Protein AF-A0A7L3CEQ4-F1 (afdb_monomer)

Organism: Pelecanoides urinatrix (NCBI:txid37079)

InterPro domains:
  IPR028227 Uncharacterised protein family UPF0449 [PF15136] (4-103)
  IPR028227 Uncharacterised protein family UPF0449 [PTHR34766] (1-108)

Secondary structure (DSSP, 8-state):
--------PPPPPPPPPHHHHHHHHHHS-TTSTTTS---------PSPHHHHHHHHHHHHHHHHHHHHHHHHHHHHHHHHHHHHHHHHHHHHHHHHHHHHHHHHHHHH-

Mean predicted aligned error: 16.69 Å

Foldseek 3Di:
DDDDDPPDDPDDDDDDDPVVVVVCVVPDDCPDVVNVDPPPPCPPDDQDPVRVVVVVVVVVVVVVVVVVVVVVVVVVVVVVVVVVVVVVVVVVVVVVVVVVVVVVVVVVD

pLDDT: mean 86.59, std 14.81, range [43.53, 98.75]

Structure (mmCIF, N/CA/C/O backbone):
data_AF-A0A7L3CEQ4-F1
#
_entry.id   AF-A0A7L3CEQ4-F1
#
loop_
_atom_site.group_PDB
_atom_site.id
_atom_site.type_symbol
_atom_site.label_atom_id
_atom_site.label_alt_id
_atom_site.label_comp_id
_atom_site.label_asym_id
_atom_site.label_entity_id
_atom_site.label_seq_id
_atom_site.pdbx_PDB_ins_code
_atom_site.Cartn_x
_atom_site.Cartn_y
_atom_site.Cartn_z
_atom_site.occupancy
_atom_site.B_iso_or_equiv
_atom_site.auth_seq_id
_atom_site.auth_comp_id
_atom_site.auth_asym_id
_atom_site.auth_atom_id
_atom_site.pdbx_PDB_model_num
ATOM 1 N N . MET A 1 1 ? -34.851 20.931 -65.131 1.00 43.53 1 MET A N 1
ATOM 2 C CA . MET A 1 1 ? -33.825 20.183 -65.889 1.00 43.53 1 MET A CA 1
ATOM 3 C C . MET A 1 1 ? -32.535 20.994 -65.868 1.00 43.53 1 MET A C 1
ATOM 5 O O . MET A 1 1 ? -32.422 21.937 -66.634 1.00 43.53 1 MET A O 1
ATOM 9 N N . SER A 1 2 ? -31.609 20.717 -64.949 1.00 45.53 2 SER A N 1
ATOM 10 C CA . SER A 1 2 ? -30.280 21.346 -64.965 1.00 45.53 2 SER A CA 1
ATOM 11 C C . SER A 1 2 ? -29.242 20.272 -64.664 1.00 45.53 2 SER A C 1
ATOM 13 O O . SER A 1 2 ? -29.159 19.746 -63.554 1.00 45.53 2 SER A O 1
ATOM 15 N N . SER A 1 3 ? -28.545 19.854 -65.716 1.00 51.78 3 SER A N 1
ATOM 16 C CA . SER A 1 3 ? -27.531 18.808 -65.713 1.00 51.78 3 SER A CA 1
ATOM 17 C C . SER A 1 3 ? -26.257 19.325 -65.049 1.00 51.78 3 SER A C 1
ATOM 19 O O . SER A 1 3 ? -25.550 20.155 -65.618 1.00 51.78 3 SER A O 1
ATOM 21 N N . LYS A 1 4 ? -25.936 18.817 -63.853 1.00 60.66 4 LYS A N 1
ATOM 22 C CA . LYS A 1 4 ? -24.620 19.028 -63.237 1.00 60.66 4 LYS A CA 1
ATOM 23 C C . LYS A 1 4 ? -23.566 18.364 -64.124 1.00 60.66 4 LYS A C 1
ATOM 25 O O . LYS A 1 4 ? -23.461 17.139 -64.152 1.00 60.66 4 LYS A O 1
ATOM 30 N N . ALA A 1 5 ? -22.811 19.173 -64.863 1.00 67.94 5 ALA A N 1
ATOM 31 C CA . ALA A 1 5 ? -21.651 18.715 -65.610 1.00 67.94 5 ALA A CA 1
ATOM 32 C C . ALA A 1 5 ? -20.669 18.049 -64.635 1.00 67.94 5 ALA A C 1
ATOM 34 O O . ALA A 1 5 ? -20.193 18.674 -63.684 1.00 67.94 5 ALA A O 1
ATOM 35 N N . LYS A 1 6 ? -20.403 16.756 -64.841 1.00 66.50 6 LYS A N 1
ATOM 36 C CA . LYS A 1 6 ? -19.392 16.023 -64.078 1.00 66.50 6 LYS A CA 1
ATOM 37 C C . LYS A 1 6 ? -18.035 16.635 -64.428 1.00 66.50 6 LYS A C 1
ATOM 39 O O . LYS A 1 6 ? -17.571 16.482 -65.553 1.00 66.50 6 LYS A O 1
ATOM 44 N N . ARG A 1 7 ? -17.417 17.357 -63.488 1.00 67.44 7 ARG A N 1
ATOM 45 C CA . ARG A 1 7 ? -16.027 17.816 -63.620 1.00 67.44 7 ARG A CA 1
ATOM 46 C C . ARG A 1 7 ? -15.133 16.578 -63.615 1.00 67.44 7 ARG A C 1
ATOM 48 O O . ARG A 1 7 ? -14.889 16.002 -62.559 1.00 67.44 7 ARG A O 1
ATOM 55 N N . VAL A 1 8 ? -14.719 16.138 -64.799 1.00 75.31 8 VAL A N 1
ATOM 56 C CA . VAL A 1 8 ? -13.763 15.041 -64.966 1.00 75.31 8 VAL A CA 1
ATOM 57 C C . VAL A 1 8 ? -12.392 15.590 -64.586 1.00 75.31 8 VAL A C 1
ATOM 59 O O . VAL A 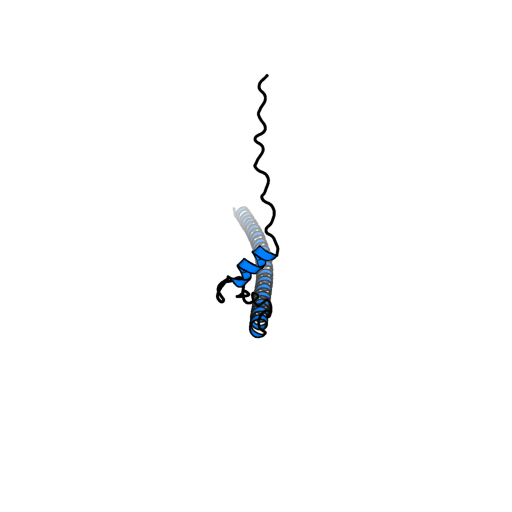1 8 ? -11.915 16.546 -65.196 1.00 75.31 8 VAL A O 1
ATOM 62 N N . LEU A 1 9 ? -11.801 15.048 -63.520 1.00 77.88 9 LEU A N 1
ATOM 63 C CA . LEU A 1 9 ? -10.425 15.368 -63.152 1.00 77.88 9 LEU A CA 1
ATOM 64 C C . LEU A 1 9 ? -9.490 14.873 -64.267 1.00 77.88 9 LEU A C 1
ATOM 66 O O . LEU A 1 9 ? -9.773 13.820 -64.846 1.00 77.88 9 LEU A O 1
ATOM 70 N N . PRO A 1 10 ? -8.406 15.604 -64.586 1.00 77.00 10 PRO A N 1
ATOM 71 C CA . PRO A 1 10 ? -7.424 15.122 -65.546 1.00 77.00 10 PRO A CA 1
ATOM 72 C C . PRO A 1 10 ? -6.914 13.751 -65.101 1.00 77.00 10 PRO A C 1
ATOM 74 O O . PRO A 1 10 ? -6.770 13.479 -63.905 1.00 77.00 10 PRO A O 1
ATOM 77 N N . THR A 1 11 ? -6.679 12.874 -66.071 1.00 77.62 11 THR A N 1
ATOM 78 C CA . THR A 1 11 ? -6.121 11.553 -65.805 1.00 77.62 11 THR A CA 1
ATOM 79 C C . THR A 1 11 ? -4.784 11.702 -65.095 1.00 77.62 11 THR A C 1
ATOM 81 O O . THR A 1 11 ? -3.978 12.569 -65.438 1.00 77.62 11 THR A O 1
ATOM 84 N N . ARG A 1 12 ? -4.559 10.854 -64.088 1.00 82.81 12 ARG A N 1
ATOM 85 C CA . ARG A 1 12 ? -3.265 10.756 -63.414 1.00 82.81 12 ARG A CA 1
ATOM 86 C C . ARG A 1 12 ? -2.177 10.555 -64.483 1.00 82.81 12 ARG A C 1
ATOM 88 O O . ARG A 1 12 ? -2.398 9.728 -65.368 1.00 82.81 12 ARG A O 1
ATOM 95 N N . PRO A 1 13 ? -1.047 11.282 -64.422 1.00 84.62 13 PRO A N 1
ATOM 96 C CA . PRO A 1 13 ? 0.060 11.036 -65.336 1.00 84.62 13 PRO A CA 1
ATOM 97 C C . PRO A 1 13 ? 0.528 9.585 -65.213 1.00 84.62 13 PRO A C 1
ATOM 99 O O . PRO A 1 13 ? 0.404 8.970 -64.146 1.00 84.62 13 PRO A O 1
ATOM 102 N N . GLU A 1 14 ? 1.057 9.049 -66.308 1.00 86.06 14 GLU A N 1
ATOM 103 C CA . GLU A 1 14 ? 1.693 7.738 -66.280 1.00 86.06 14 GLU A CA 1
ATOM 104 C C . GLU A 1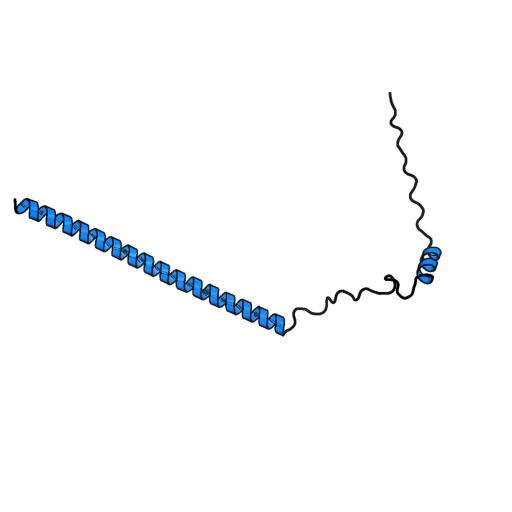 14 ? 2.861 7.746 -65.282 1.00 86.06 14 GLU A C 1
ATOM 106 O O . GLU A 1 14 ? 3.521 8.777 -65.102 1.00 86.06 14 GLU A O 1
ATOM 111 N N . PRO A 1 15 ? 3.090 6.632 -64.568 1.00 90.94 15 PRO A N 1
ATOM 112 C CA . PRO A 1 15 ? 4.243 6.530 -63.692 1.00 90.94 15 PRO A CA 1
ATOM 113 C C . PRO A 1 15 ? 5.535 6.693 -64.510 1.00 90.94 15 PRO A C 1
ATOM 115 O O . PRO A 1 15 ? 5.573 6.304 -65.679 1.00 90.94 15 PRO A O 1
ATOM 118 N N . PRO A 1 16 ? 6.598 7.251 -63.910 1.00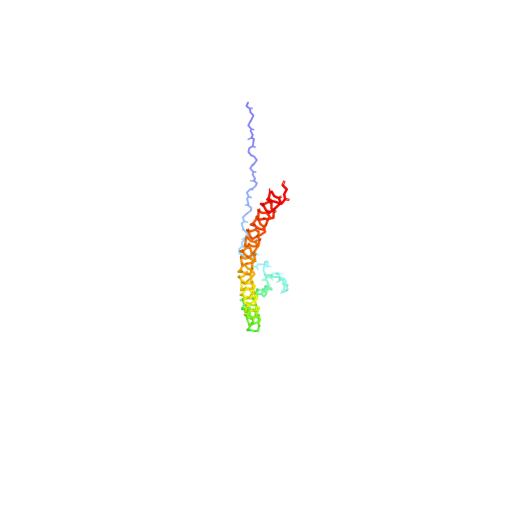 92.06 16 PRO A N 1
ATOM 119 C CA . PRO A 1 16 ? 7.872 7.403 -64.595 1.00 92.06 16 PRO A CA 1
ATOM 120 C C . PRO A 1 16 ? 8.427 6.044 -65.029 1.00 92.06 16 PRO A C 1
ATOM 122 O O . PRO A 1 16 ? 8.199 5.013 -64.390 1.00 92.06 16 PRO A O 1
ATOM 125 N N . SER A 1 17 ? 9.188 6.062 -66.118 1.00 93.69 17 SER A N 1
ATOM 126 C CA . SER A 1 17 ? 9.918 4.886 -66.585 1.00 93.69 17 SER A CA 1
ATOM 127 C C . SER A 1 17 ? 11.062 4.530 -65.631 1.00 93.69 17 SER A C 1
ATOM 129 O O . SER A 1 17 ? 11.601 5.385 -64.924 1.00 93.69 17 SER A O 1
ATOM 131 N N . LEU A 1 18 ? 11.483 3.262 -65.651 1.00 94.19 18 LEU A N 1
ATOM 132 C CA . LEU A 1 18 ? 12.642 2.803 -64.879 1.00 94.19 18 LEU A CA 1
ATOM 133 C C . LEU A 1 18 ? 13.904 3.618 -65.207 1.00 94.19 18 LEU A C 1
ATOM 135 O O . LEU A 1 18 ? 14.690 3.926 -64.318 1.00 94.19 18 LEU A O 1
ATOM 139 N N . GLU A 1 19 ? 14.082 3.993 -66.473 1.00 95.69 19 GLU A N 1
ATOM 140 C CA . GLU A 1 19 ? 15.238 4.765 -66.935 1.00 95.69 19 GLU A CA 1
ATOM 141 C C . GLU A 1 19 ? 15.295 6.155 -66.298 1.00 95.69 19 GLU A C 1
ATOM 143 O O . GLU A 1 19 ? 16.356 6.573 -65.841 1.00 95.69 19 GLU A O 1
ATOM 148 N N . GLN A 1 20 ? 14.151 6.838 -66.206 1.00 93.94 20 GLN A N 1
ATOM 149 C CA . GLN A 1 20 ? 14.046 8.149 -65.560 1.00 93.94 20 GLN A CA 1
ATOM 150 C C . GLN A 1 20 ? 14.362 8.057 -64.067 1.00 93.94 20 GLN A C 1
ATOM 152 O O . GLN A 1 20 ? 15.162 8.836 -63.560 1.00 93.94 20 GLN A O 1
ATOM 157 N N . ILE A 1 21 ? 13.823 7.042 -63.388 1.00 92.81 21 ILE A N 1
ATOM 158 C CA . ILE A 1 21 ? 14.109 6.799 -61.969 1.00 92.81 21 ILE A CA 1
ATOM 159 C C . ILE A 1 21 ? 15.613 6.581 -61.755 1.00 92.81 21 ILE A C 1
ATOM 161 O O . ILE A 1 21 ? 16.210 7.155 -60.847 1.00 92.81 21 ILE A O 1
ATOM 165 N N . LEU A 1 22 ? 16.253 5.765 -62.597 1.00 93.19 22 LEU A N 1
ATOM 166 C CA . LEU A 1 22 ? 17.686 5.499 -62.484 1.00 93.19 22 LEU A CA 1
ATOM 167 C C . LEU A 1 22 ? 18.539 6.732 -62.798 1.00 93.19 22 LEU A C 1
ATOM 169 O O . LEU A 1 22 ? 19.603 6.888 -62.199 1.00 93.19 22 LEU A O 1
ATOM 173 N N . ALA A 1 23 ? 18.104 7.590 -63.723 1.00 93.69 23 ALA A N 1
ATOM 174 C CA . ALA A 1 23 ? 18.788 8.842 -64.028 1.00 93.69 23 ALA A CA 1
ATOM 175 C C . ALA A 1 23 ? 18.773 9.789 -62.819 1.00 93.69 23 ALA A C 1
ATOM 177 O O . ALA A 1 23 ? 19.826 10.305 -62.447 1.00 93.69 23 ALA A O 1
ATOM 178 N N . ASP A 1 24 ? 17.621 9.925 -62.160 1.00 90.56 24 ASP A N 1
ATOM 179 C CA . ASP A 1 24 ? 17.468 10.745 -60.957 1.00 90.56 24 ASP A CA 1
ATOM 180 C C . ASP A 1 24 ? 18.345 10.219 -59.814 1.00 90.56 24 ASP A C 1
ATOM 182 O O . ASP A 1 24 ? 19.115 10.975 -59.222 1.00 90.56 24 ASP A O 1
ATOM 186 N N . VAL A 1 25 ? 18.329 8.904 -59.563 1.00 87.94 25 VAL A N 1
ATOM 187 C CA . VAL A 1 25 ? 19.194 8.273 -58.550 1.00 87.94 25 VAL A CA 1
ATOM 188 C C . VAL A 1 25 ? 20.674 8.510 -58.863 1.00 87.94 25 VAL A C 1
ATOM 190 O O . VAL A 1 25 ? 21.441 8.869 -57.977 1.00 87.94 25 VAL A O 1
ATOM 193 N N . ARG A 1 26 ? 21.106 8.367 -60.120 1.00 89.19 26 ARG A N 1
ATOM 194 C CA . ARG A 1 26 ? 22.514 8.591 -60.501 1.00 89.19 26 ARG A CA 1
ATOM 195 C C . ARG A 1 26 ? 22.939 10.056 -60.414 1.00 89.19 26 ARG A C 1
ATOM 197 O O . ARG A 1 26 ? 24.112 10.319 -60.172 1.00 89.19 26 ARG A O 1
ATOM 204 N N . GLY A 1 27 ? 22.016 10.989 -60.640 1.00 88.62 27 GLY A N 1
ATOM 205 C CA . GLY A 1 27 ? 22.259 12.428 -60.523 1.00 88.62 27 GLY A CA 1
ATOM 206 C C . GLY A 1 27 ? 22.187 12.956 -59.087 1.00 88.62 27 GLY A C 1
ATOM 207 O O . GLY A 1 27 ? 22.504 14.120 -58.847 1.00 88.62 27 GLY A O 1
ATOM 208 N N . THR A 1 28 ? 21.770 12.119 -58.137 1.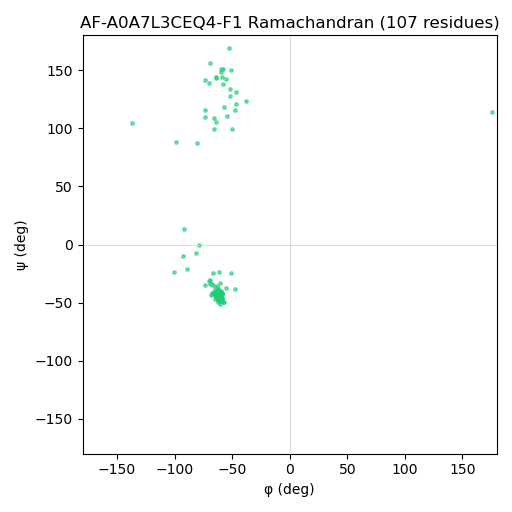00 89.31 28 THR A N 1
ATOM 209 C CA . THR A 1 28 ? 21.566 12.502 -56.741 1.00 89.31 28 THR A CA 1
ATOM 210 C C . THR A 1 28 ? 22.906 12.700 -56.018 1.00 89.31 28 THR A C 1
ATOM 212 O O . THR A 1 28 ? 23.875 11.974 -56.243 1.00 89.31 28 THR A O 1
ATOM 215 N N . HIS A 1 29 ? 22.980 13.706 -55.140 1.00 87.31 29 HIS A N 1
ATOM 216 C CA . HIS A 1 29 ? 24.209 14.046 -54.421 1.00 87.31 29 HIS A CA 1
ATOM 217 C C . HIS A 1 29 ? 24.645 12.904 -53.473 1.00 87.31 29 HIS A C 1
ATOM 219 O O . HIS A 1 29 ? 23.795 12.300 -52.825 1.00 87.31 29 HIS A O 1
ATOM 225 N N . PRO A 1 30 ? 25.950 12.624 -53.285 1.00 80.81 30 PRO A N 1
ATOM 226 C CA . PRO A 1 30 ? 26.399 11.529 -52.410 1.00 80.81 30 PRO A CA 1
ATOM 227 C C . PRO A 1 30 ? 25.992 11.660 -50.932 1.00 80.81 30 PRO A C 1
ATOM 229 O O . PRO A 1 30 ? 25.934 10.669 -50.215 1.00 80.81 30 PRO A O 1
ATOM 232 N N . ALA A 1 31 ? 25.724 12.883 -50.471 1.00 82.38 31 ALA A N 1
ATOM 233 C CA . ALA A 1 31 ? 25.203 13.168 -49.129 1.00 82.38 31 ALA A CA 1
ATOM 234 C C . ALA A 1 31 ? 23.664 13.237 -49.068 1.00 82.38 31 ALA A C 1
ATOM 236 O O . ALA A 1 31 ? 23.111 13.770 -48.108 1.00 82.38 31 ALA A O 1
ATOM 237 N N . ASP A 1 32 ? 22.970 12.777 -50.108 1.00 83.12 32 ASP A N 1
ATOM 238 C CA . ASP A 1 32 ? 21.513 12.739 -50.123 1.00 83.12 32 ASP A CA 1
ATOM 239 C C . ASP A 1 32 ? 20.977 11.666 -49.153 1.00 83.12 32 ASP A C 1
ATOM 241 O O . ASP A 1 32 ? 21.525 10.558 -49.095 1.00 83.12 32 ASP A O 1
ATOM 245 N N . PRO A 1 33 ? 19.896 11.956 -48.408 1.00 76.69 33 PRO A N 1
ATOM 246 C CA . PRO A 1 33 ? 19.218 10.993 -47.541 1.00 76.69 33 PRO A CA 1
ATOM 247 C C . PRO A 1 33 ? 18.833 9.657 -48.194 1.00 76.69 33 PRO A C 1
ATOM 249 O O . PRO A 1 33 ? 18.711 8.663 -47.490 1.00 76.69 33 PRO A O 1
ATOM 252 N N . VAL A 1 34 ? 18.653 9.595 -49.517 1.00 77.56 34 VAL A N 1
ATOM 253 C CA . VAL A 1 34 ? 18.418 8.336 -50.248 1.00 77.56 34 VAL A CA 1
ATOM 254 C C . VAL A 1 34 ? 19.592 7.361 -50.092 1.00 77.56 34 VAL A C 1
ATOM 256 O O . VAL A 1 34 ? 19.385 6.148 -50.054 1.00 77.56 34 VAL A O 1
ATOM 259 N N . PHE A 1 35 ? 20.819 7.877 -49.979 1.00 79.06 35 PHE A N 1
ATOM 260 C CA . PHE A 1 35 ? 22.040 7.081 -49.807 1.00 79.06 35 PHE A CA 1
ATOM 261 C C . PHE A 1 35 ? 22.523 7.024 -48.364 1.00 79.06 35 PHE A C 1
ATOM 263 O O . PHE A 1 35 ? 23.213 6.081 -47.972 1.00 79.06 35 PHE A O 1
ATOM 270 N N . LEU A 1 36 ? 22.146 8.013 -47.559 1.00 78.12 36 LEU A N 1
ATOM 271 C CA . LEU A 1 36 ? 22.316 7.957 -46.121 1.00 78.12 36 LEU A CA 1
ATOM 272 C C . LEU A 1 36 ? 21.171 7.125 -45.556 1.00 78.12 36 LEU A C 1
ATOM 274 O O . LEU A 1 36 ? 20.146 7.668 -45.152 1.00 78.12 36 LEU A O 1
ATOM 278 N N . LEU A 1 37 ? 21.349 5.801 -45.504 1.00 66.50 37 LEU A N 1
ATOM 279 C CA . LEU A 1 37 ? 20.508 4.975 -44.641 1.00 66.50 37 LEU A CA 1
ATOM 280 C C . LEU A 1 37 ? 20.451 5.685 -43.279 1.00 66.50 37 LEU A C 1
ATOM 282 O O . LEU A 1 37 ? 21.518 5.909 -42.688 1.00 66.50 37 LEU A O 1
ATOM 286 N N . PRO A 1 38 ? 19.263 6.074 -42.769 1.00 61.69 38 PRO A N 1
ATOM 287 C CA . PRO A 1 38 ? 19.161 6.398 -41.361 1.00 61.69 38 PRO A CA 1
ATOM 288 C C . PRO A 1 38 ? 19.767 5.191 -40.664 1.00 61.69 38 PRO A C 1
ATOM 290 O O . PRO A 1 38 ? 19.406 4.062 -41.005 1.00 61.69 38 PRO A O 1
ATOM 293 N N . ALA A 1 39 ? 20.730 5.402 -39.764 1.00 61.75 39 ALA A N 1
ATOM 294 C CA . ALA A 1 39 ? 21.113 4.325 -38.871 1.00 61.75 39 ALA A CA 1
ATOM 295 C C . ALA A 1 39 ? 19.791 3.767 -38.340 1.00 61.75 39 ALA A C 1
ATOM 297 O O . ALA A 1 39 ? 19.020 4.539 -37.761 1.00 61.75 39 ALA A O 1
ATOM 298 N N . GLU A 1 40 ? 19.485 2.502 -38.661 1.00 58.09 40 GLU A N 1
ATOM 299 C CA . GLU A 1 40 ? 18.332 1.794 -38.109 1.00 58.09 40 GLU A CA 1
ATOM 300 C C . GLU A 1 40 ? 18.232 2.245 -36.653 1.00 58.09 40 GLU A C 1
ATOM 302 O O . GLU A 1 40 ? 19.268 2.196 -35.969 1.00 58.09 40 GLU A O 1
ATOM 307 N N . PRO A 1 41 ? 17.094 2.798 -36.181 1.00 56.09 41 PRO A N 1
ATOM 308 C CA . PRO A 1 41 ? 17.002 3.179 -34.783 1.00 56.09 41 PRO A CA 1
ATOM 309 C C . PRO A 1 41 ? 17.356 1.911 -34.032 1.00 56.09 41 PRO A C 1
ATOM 311 O O . PRO A 1 41 ? 16.626 0.936 -34.184 1.00 56.09 41 PRO A O 1
ATOM 314 N N . ARG A 1 42 ? 18.522 1.884 -33.366 1.00 53.62 42 ARG A N 1
ATOM 315 C CA . ARG A 1 42 ? 19.090 0.665 -32.787 1.00 53.62 42 ARG A CA 1
ATOM 316 C C . ARG A 1 42 ? 17.989 -0.001 -31.968 1.00 53.62 42 ARG A C 1
ATOM 318 O O . ARG A 1 42 ? 17.692 0.423 -30.858 1.00 53.62 42 ARG A O 1
ATOM 325 N N . ARG A 1 43 ? 17.350 -1.017 -32.551 1.00 55.00 43 ARG A N 1
ATOM 326 C CA . ARG A 1 43 ? 16.446 -1.938 -31.857 1.00 55.00 43 ARG A CA 1
ATOM 327 C C . ARG A 1 43 ? 17.253 -2.982 -31.092 1.00 55.00 43 ARG A C 1
ATOM 329 O O . ARG A 1 43 ? 16.686 -3.804 -30.385 1.00 55.00 43 ARG A O 1
ATOM 336 N N . ASP A 1 44 ? 18.572 -2.891 -31.187 1.00 53.34 44 ASP A N 1
ATOM 337 C CA . ASP A 1 44 ? 19.533 -3.682 -30.457 1.00 53.34 44 ASP A CA 1
ATOM 338 C C . ASP A 1 44 ? 20.005 -2.835 -29.291 1.00 53.34 44 ASP A C 1
ATOM 340 O O . ASP A 1 44 ? 20.881 -1.991 -29.431 1.00 53.34 44 ASP A O 1
ATOM 344 N N . HIS A 1 45 ? 19.276 -2.931 -28.192 1.00 59.00 45 HIS A N 1
ATOM 345 C CA . HIS A 1 45 ? 19.754 -3.380 -26.892 1.00 59.00 45 HIS A CA 1
ATOM 346 C C . HIS A 1 45 ? 18.545 -3.195 -25.971 1.00 59.00 45 HIS A C 1
ATOM 348 O O . HIS A 1 45 ? 18.076 -2.078 -25.759 1.00 59.00 45 HIS A O 1
ATOM 354 N N . GLY A 1 46 ? 17.991 -4.300 -25.458 1.00 63.00 46 GLY A N 1
ATOM 355 C CA . GLY A 1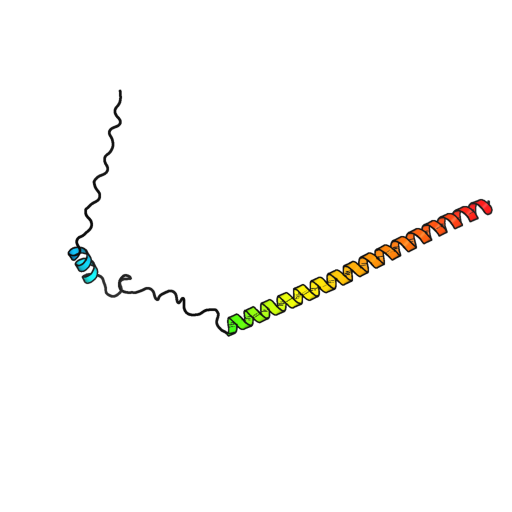 46 ? 17.105 -4.217 -24.296 1.00 63.00 46 GLY A CA 1
ATOM 356 C C . GLY A 1 46 ? 17.801 -3.456 -23.158 1.00 63.00 46 GLY A C 1
ATOM 357 O O . GLY A 1 46 ? 19.010 -3.223 -23.252 1.00 63.00 46 GLY A O 1
ATOM 358 N N . PRO A 1 47 ? 17.074 -3.075 -22.091 1.00 65.75 47 PRO A N 1
ATOM 359 C CA . PRO A 1 47 ? 17.674 -2.345 -20.979 1.00 65.75 47 PRO A CA 1
ATOM 360 C C . PRO A 1 47 ? 18.985 -3.015 -20.570 1.00 65.75 47 PRO A C 1
ATOM 362 O O . PRO A 1 47 ? 19.043 -4.246 -20.461 1.00 65.75 47 PRO A O 1
ATOM 365 N N . SER A 1 48 ? 20.039 -2.213 -20.429 1.00 77.25 48 SER A N 1
ATOM 366 C CA . SER A 1 48 ? 21.368 -2.681 -20.035 1.00 77.25 48 SER A CA 1
ATOM 367 C C . SER A 1 48 ? 21.253 -3.530 -18.762 1.00 77.25 48 SER A C 1
ATOM 3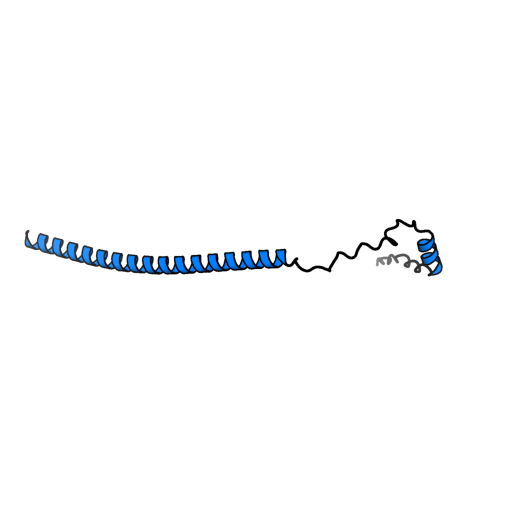69 O O . SER A 1 48 ? 20.365 -3.264 -17.949 1.00 77.25 48 SER A O 1
ATOM 371 N N . PRO A 1 49 ? 22.124 -4.529 -18.524 1.00 77.38 49 PRO A N 1
ATOM 372 C CA . PRO A 1 49 ? 22.087 -5.315 -17.289 1.00 77.38 49 PRO A CA 1
ATOM 373 C C . PRO A 1 49 ? 21.978 -4.454 -16.017 1.00 77.38 49 PRO A C 1
ATOM 375 O O . PRO A 1 49 ? 21.191 -4.778 -15.134 1.00 77.38 49 PRO A O 1
ATOM 378 N N . GLY A 1 50 ? 22.662 -3.302 -15.973 1.00 81.69 50 GLY A N 1
ATOM 379 C CA . GLY A 1 50 ? 22.555 -2.355 -14.854 1.00 81.69 50 GLY A CA 1
ATOM 380 C C . GLY A 1 50 ? 21.206 -1.627 -14.758 1.00 81.69 50 GLY A C 1
ATOM 381 O O . GLY A 1 50 ? 20.744 -1.331 -13.662 1.00 81.69 50 GLY A O 1
ATOM 382 N N . GLU A 1 51 ? 20.531 -1.373 -15.881 1.00 82.94 51 GLU A N 1
ATOM 383 C CA . GLU A 1 51 ? 19.177 -0.795 -15.897 1.00 82.94 51 GLU A CA 1
ATOM 384 C C . GLU A 1 51 ? 18.126 -1.826 -15.463 1.00 82.94 51 GLU A C 1
ATOM 386 O O . GLU A 1 51 ? 17.161 -1.482 -14.781 1.00 82.94 51 GLU A O 1
ATOM 391 N N . GLN A 1 52 ? 18.320 -3.101 -15.814 1.00 83.38 52 GLN A N 1
ATOM 392 C CA . GLN A 1 52 ? 17.462 -4.195 -15.353 1.00 83.38 52 GLN A CA 1
ATOM 393 C C . GLN A 1 52 ? 17.611 -4.440 -13.852 1.00 83.38 52 GLN A C 1
ATOM 395 O O . GLN A 1 52 ? 16.609 -4.648 -13.169 1.00 83.38 52 GLN A O 1
ATOM 400 N N . GLU A 1 53 ? 18.840 -4.393 -13.338 1.00 88.56 53 GLU A N 1
ATOM 401 C CA . GLU A 1 53 ? 19.127 -4.539 -11.911 1.00 88.56 53 GLU A CA 1
ATOM 402 C C . GLU A 1 53 ? 18.535 -3.376 -11.108 1.00 88.56 53 GLU A C 1
ATOM 404 O O . GLU A 1 53 ? 17.774 -3.615 -10.174 1.00 88.56 53 GLU A O 1
ATOM 409 N N . ALA A 1 54 ? 18.737 -2.129 -11.550 1.00 90.81 54 ALA A N 1
ATOM 410 C CA . ALA A 1 54 ? 18.119 -0.958 -10.925 1.00 90.81 54 ALA A CA 1
ATOM 411 C C . ALA A 1 54 ? 16.579 -1.034 -10.926 1.00 90.81 54 ALA A C 1
ATOM 413 O O . ALA A 1 54 ? 15.932 -0.755 -9.915 1.00 90.81 54 ALA A O 1
ATOM 414 N N . ALA A 1 55 ? 15.973 -1.473 -12.035 1.00 91.62 55 ALA A N 1
ATOM 415 C CA . ALA A 1 55 ? 14.527 -1.676 -12.108 1.00 91.62 55 ALA A CA 1
ATOM 416 C C . ALA A 1 55 ? 14.046 -2.806 -11.178 1.00 91.62 55 ALA A C 1
ATOM 418 O O . ALA A 1 55 ? 12.956 -2.724 -10.604 1.00 91.62 55 ALA A O 1
ATOM 419 N N . ALA A 1 56 ? 14.835 -3.870 -11.008 1.00 93.56 56 ALA A N 1
ATOM 420 C CA . ALA A 1 56 ? 14.528 -4.951 -10.077 1.00 93.56 56 ALA A CA 1
ATOM 421 C C . ALA A 1 56 ? 14.624 -4.482 -8.616 1.00 93.56 56 ALA A C 1
ATOM 423 O O . ALA A 1 56 ? 13.716 -4.762 -7.830 1.00 93.56 56 ALA A O 1
ATOM 424 N N . GLU A 1 57 ? 15.660 -3.717 -8.270 1.00 95.81 57 GLU A N 1
ATOM 425 C CA . GLU A 1 57 ? 15.827 -3.101 -6.951 1.00 95.81 57 GLU A CA 1
ATOM 426 C C . GLU A 1 57 ? 14.678 -2.145 -6.618 1.00 95.81 57 GLU A C 1
ATOM 428 O O . GLU A 1 57 ? 14.129 -2.183 -5.512 1.00 95.81 57 GLU A O 1
ATOM 433 N N . GLU A 1 58 ? 14.254 -1.321 -7.580 1.00 96.31 58 GLU A N 1
ATOM 434 C CA . GLU A 1 58 ? 13.120 -0.421 -7.395 1.00 96.31 58 GLU A CA 1
ATOM 435 C C . GLU A 1 58 ? 11.816 -1.196 -7.162 1.00 96.31 58 GLU A C 1
ATOM 437 O O . GLU A 1 58 ? 11.067 -0.884 -6.229 1.00 96.31 58 GLU A O 1
ATOM 442 N N . ARG A 1 59 ? 11.557 -2.251 -7.947 1.00 96.88 59 ARG A N 1
ATOM 443 C CA . ARG A 1 59 ? 10.382 -3.120 -7.761 1.00 96.88 59 ARG A CA 1
ATOM 444 C C . ARG A 1 59 ? 10.388 -3.796 -6.394 1.00 96.88 59 ARG A C 1
ATOM 446 O O . ARG A 1 59 ? 9.355 -3.815 -5.725 1.00 96.88 59 ARG A O 1
ATOM 453 N N . GLU A 1 60 ? 11.535 -4.303 -5.956 1.00 97.94 60 GLU A N 1
ATOM 454 C CA . GLU A 1 60 ? 11.697 -4.929 -4.642 1.00 97.94 60 GLU A CA 1
ATOM 455 C C . GLU A 1 60 ? 11.473 -3.914 -3.509 1.00 97.94 60 GLU A C 1
ATOM 457 O O . GLU A 1 60 ? 10.757 -4.191 -2.541 1.00 97.94 60 GLU A O 1
ATOM 462 N N . ARG A 1 61 ? 12.006 -2.694 -3.643 1.00 98.12 61 ARG A N 1
ATOM 463 C CA . ARG A 1 61 ? 11.770 -1.600 -2.691 1.00 98.12 61 ARG A CA 1
ATOM 464 C C . ARG A 1 61 ? 10.283 -1.254 -2.589 1.00 98.12 61 ARG A C 1
ATOM 466 O O . ARG A 1 61 ? 9.763 -1.142 -1.476 1.00 98.12 61 ARG A O 1
ATOM 473 N N . LEU A 1 62 ? 9.595 -1.101 -3.721 1.00 98.44 62 LEU A N 1
ATOM 474 C CA . LEU A 1 62 ? 8.159 -0.807 -3.757 1.00 98.44 62 LEU A CA 1
ATOM 475 C C . LEU A 1 62 ? 7.335 -1.946 -3.149 1.00 98.44 62 LEU A C 1
ATOM 477 O O . LEU A 1 62 ? 6.401 -1.694 -2.385 1.00 98.44 62 LEU A O 1
ATOM 481 N N . TYR A 1 63 ? 7.707 -3.197 -3.423 1.00 98.31 63 TYR A N 1
ATOM 482 C CA . TYR A 1 63 ? 7.060 -4.361 -2.828 1.00 98.31 63 TYR A CA 1
ATOM 483 C C . TYR A 1 63 ? 7.188 -4.362 -1.299 1.00 98.31 63 TYR A C 1
ATOM 485 O O . TYR A 1 63 ? 6.181 -4.483 -0.595 1.00 98.31 63 TYR A O 1
ATOM 493 N N . ARG A 1 64 ? 8.396 -4.139 -0.764 1.00 98.56 64 ARG A N 1
ATOM 494 C CA . ARG A 1 64 ? 8.623 -4.033 0.689 1.00 98.56 64 ARG A CA 1
ATOM 495 C C . ARG A 1 64 ? 7.836 -2.884 1.311 1.00 98.56 64 ARG A C 1
ATOM 497 O O . ARG A 1 64 ? 7.245 -3.056 2.377 1.00 98.56 64 ARG A O 1
ATOM 504 N N . GLN A 1 65 ? 7.787 -1.733 0.640 1.00 98.56 65 GLN A N 1
ATOM 505 C CA . GLN A 1 65 ? 7.013 -0.582 1.100 1.00 98.56 65 GLN A CA 1
ATOM 506 C C . GLN A 1 65 ? 5.515 -0.901 1.162 1.00 98.56 65 GLN A C 1
ATOM 508 O O . GLN A 1 65 ? 4.872 -0.634 2.177 1.00 98.56 65 GLN A O 1
ATOM 513 N N . SER A 1 66 ? 4.968 -1.515 0.110 1.00 98.62 66 SER A N 1
ATOM 514 C CA . SER A 1 66 ? 3.564 -1.930 0.057 1.00 98.62 66 SER A CA 1
ATOM 515 C C . SER A 1 66 ? 3.234 -2.934 1.163 1.00 98.62 66 SER A C 1
ATOM 517 O O . SER A 1 66 ? 2.262 -2.756 1.897 1.00 98.62 66 SER A O 1
ATOM 519 N N . ARG A 1 67 ? 4.089 -3.945 1.359 1.00 98.62 67 ARG A N 1
ATOM 520 C CA . ARG A 1 67 ? 3.944 -4.941 2.430 1.00 98.62 67 ARG A CA 1
ATOM 521 C C . ARG A 1 67 ? 3.919 -4.298 3.816 1.00 98.62 67 ARG A C 1
ATOM 523 O O . ARG A 1 67 ? 3.000 -4.571 4.583 1.00 98.62 67 ARG A O 1
ATOM 530 N N . SER A 1 68 ? 4.879 -3.418 4.103 1.00 98.56 68 SER A N 1
ATOM 531 C CA . SER A 1 68 ? 4.956 -2.688 5.376 1.00 98.56 68 SER A CA 1
ATOM 532 C C . SER A 1 68 ? 3.716 -1.821 5.617 1.00 98.56 68 SER A C 1
ATOM 534 O O . SER A 1 68 ? 3.140 -1.832 6.706 1.00 98.56 68 SER A O 1
ATOM 536 N N . TYR A 1 69 ? 3.238 -1.126 4.580 1.00 98.62 69 TYR A N 1
ATOM 537 C CA . TYR A 1 69 ? 2.011 -0.337 4.657 1.00 98.62 69 TYR A CA 1
ATOM 538 C C . TYR A 1 69 ? 0.791 -1.203 4.996 1.00 98.62 69 TYR A C 1
ATOM 540 O O . TYR A 1 69 ? 0.015 -0.844 5.883 1.00 98.62 69 TYR A O 1
ATOM 548 N N . VAL A 1 70 ? 0.612 -2.343 4.323 1.00 98.75 70 VAL A N 1
ATOM 549 C CA . VAL A 1 70 ? -0.517 -3.252 4.582 1.00 98.75 70 VAL A CA 1
ATOM 550 C C . VAL A 1 70 ? -0.464 -3.797 6.008 1.00 98.75 70 VAL A C 1
ATOM 552 O O . VAL A 1 70 ? -1.477 -3.772 6.705 1.00 98.75 70 VAL A O 1
ATOM 555 N N . GLU A 1 71 ? 0.711 -4.222 6.470 1.00 98.69 71 GLU A N 1
ATOM 556 C CA . GLU A 1 71 ? 0.898 -4.727 7.832 1.00 98.69 71 GLU A CA 1
ATOM 557 C C . GLU 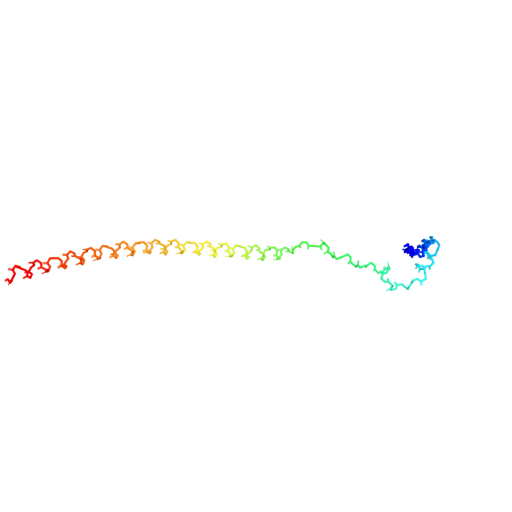A 1 71 ? 0.581 -3.657 8.887 1.00 98.69 71 GLU A C 1
ATOM 559 O O . GLU A 1 71 ? -0.148 -3.916 9.847 1.00 98.69 71 GLU A O 1
ATOM 564 N N . MET A 1 72 ? 1.065 -2.427 8.694 1.00 98.62 72 MET A N 1
ATOM 565 C CA . MET A 1 72 ? 0.761 -1.318 9.597 1.00 98.62 72 MET A CA 1
ATOM 566 C C . MET A 1 72 ? -0.742 -1.020 9.637 1.00 98.62 72 MET A C 1
ATOM 568 O O . MET A 1 72 ? -1.306 -0.822 10.712 1.00 98.62 72 MET A O 1
ATOM 572 N N . ASN A 1 73 ? -1.414 -1.027 8.483 1.00 98.75 73 ASN A N 1
ATOM 573 C CA . ASN A 1 73 ? -2.858 -0.802 8.426 1.00 98.75 73 ASN A CA 1
ATOM 574 C C . ASN A 1 73 ? -3.647 -1.891 9.153 1.00 98.75 73 ASN A C 1
ATOM 576 O O . ASN A 1 73 ? -4.604 -1.564 9.851 1.00 98.75 73 ASN A O 1
ATOM 580 N N . GLN A 1 74 ? -3.241 -3.157 9.045 1.00 98.69 74 GLN A N 1
ATOM 581 C CA . GLN A 1 74 ? -3.871 -4.248 9.795 1.00 98.69 74 GLN A CA 1
ATOM 582 C C . GLN A 1 74 ? -3.743 -4.023 11.306 1.00 98.69 74 GLN A C 1
ATOM 584 O O . GLN A 1 74 ? -4.747 -4.033 12.017 1.00 98.69 74 GLN A O 1
ATOM 589 N N . ARG A 1 75 ? -2.541 -3.687 11.792 1.00 98.69 75 ARG A N 1
ATOM 590 C CA . ARG A 1 75 ? -2.314 -3.373 13.215 1.00 98.69 75 ARG A CA 1
ATOM 591 C C . ARG A 1 75 ? -3.155 -2.183 13.692 1.00 98.69 75 ARG A C 1
ATOM 593 O O . ARG A 1 75 ? -3.693 -2.204 14.799 1.00 98.69 75 ARG A O 1
ATOM 600 N N . LEU A 1 76 ? -3.293 -1.147 12.863 1.00 98.75 76 LEU A N 1
ATOM 601 C CA . LEU A 1 76 ? -4.140 0.010 13.168 1.00 98.75 76 LEU A CA 1
ATOM 602 C C . LEU A 1 76 ? -5.623 -0.363 13.231 1.00 98.75 76 LEU A C 1
ATOM 604 O O . LEU A 1 76 ? -6.328 0.107 14.123 1.00 98.75 76 LEU A O 1
ATOM 608 N N . GLN A 1 77 ? -6.099 -1.214 12.321 1.00 98.69 77 GLN A N 1
ATOM 609 C CA . GLN A 1 77 ? -7.476 -1.705 12.341 1.00 98.69 77 GLN A CA 1
ATOM 610 C C . GLN A 1 77 ? -7.759 -2.503 13.615 1.00 98.69 77 GLN A C 1
ATOM 612 O O . GLN A 1 77 ? -8.732 -2.208 14.306 1.00 98.69 77 GLN A O 1
ATOM 617 N N . GLU A 1 78 ? -6.877 -3.433 13.985 1.00 98.62 78 GLU A N 1
ATOM 618 C CA . GLU A 1 78 ? -6.998 -4.194 15.233 1.00 98.62 78 GLU A CA 1
ATOM 619 C C . GLU A 1 78 ? -7.020 -3.279 16.463 1.00 98.62 78 GLU A C 1
ATOM 621 O O . GLU A 1 78 ? -7.870 -3.425 17.343 1.00 98.62 78 GLU A O 1
ATOM 626 N N . SER A 1 79 ? -6.114 -2.298 16.522 1.00 98.56 79 SER A N 1
ATOM 627 C CA . SER A 1 79 ? -6.074 -1.320 17.613 1.00 98.56 79 SER A CA 1
ATOM 628 C C . SER A 1 79 ? -7.366 -0.503 17.695 1.00 98.56 79 SER A C 1
ATOM 630 O O . SER A 1 79 ? -7.899 -0.293 18.787 1.00 98.56 79 SER A O 1
ATOM 632 N N . ARG A 1 80 ? -7.911 -0.091 16.545 1.00 98.69 80 ARG A N 1
ATOM 633 C CA . ARG A 1 80 ? -9.167 0.658 16.467 1.00 98.69 80 ARG A CA 1
ATOM 634 C C . ARG A 1 80 ? -10.348 -0.157 16.988 1.00 98.69 80 ARG A C 1
ATOM 636 O O . ARG A 1 80 ? -11.149 0.388 17.746 1.00 98.69 80 ARG A O 1
ATOM 643 N N . GLU A 1 81 ? -10.459 -1.430 16.613 1.00 98.69 81 GLU A N 1
ATOM 644 C CA . GLU A 1 81 ? -11.545 -2.288 17.103 1.00 98.69 81 GLU A CA 1
ATOM 645 C C . GLU A 1 81 ? -11.418 -2.541 18.613 1.00 98.69 81 GLU A C 1
ATOM 647 O O . GLU A 1 81 ? -12.390 -2.343 19.341 1.00 98.69 81 GLU A O 1
ATOM 652 N N . ARG A 1 82 ? -10.210 -2.812 19.128 1.00 98.69 82 ARG A N 1
ATOM 653 C CA . ARG A 1 82 ? -9.978 -2.934 20.584 1.00 98.69 82 ARG A CA 1
ATOM 654 C C . ARG A 1 82 ? -10.363 -1.664 21.344 1.00 98.69 82 ARG A C 1
ATOM 656 O O . ARG A 1 82 ? -10.983 -1.720 22.406 1.00 98.69 82 ARG A O 1
ATOM 663 N N . LEU A 1 83 ? -10.011 -0.494 20.808 1.00 98.75 83 LEU A N 1
ATOM 664 C CA . LEU A 1 83 ? -10.373 0.786 21.418 1.00 98.75 83 LEU A CA 1
ATOM 665 C C . LEU A 1 83 ? -11.891 0.999 21.414 1.00 98.75 83 LEU A C 1
ATOM 667 O O . LEU A 1 83 ? -12.451 1.505 22.390 1.00 98.75 83 LEU A O 1
ATOM 671 N N . ARG A 1 84 ? -12.564 0.601 20.331 1.00 98.62 84 ARG A N 1
ATOM 672 C CA . ARG A 1 84 ? -14.022 0.654 20.218 1.00 98.62 84 ARG A CA 1
ATOM 673 C C . ARG A 1 84 ? -14.690 -0.232 21.267 1.00 98.62 84 ARG A C 1
ATOM 675 O O . ARG A 1 84 ? -15.580 0.250 21.964 1.00 98.62 84 ARG A O 1
ATOM 682 N N . GLU A 1 85 ? -14.238 -1.472 21.427 1.00 98.62 85 GLU A N 1
ATOM 683 C CA . GLU A 1 85 ? -14.736 -2.389 22.461 1.00 98.62 85 GLU A CA 1
ATOM 684 C C . GLU A 1 85 ? -14.585 -1.780 23.858 1.00 98.62 85 GLU A C 1
ATOM 686 O O . GLU A 1 85 ? -15.561 -1.682 24.609 1.00 98.62 85 GLU A O 1
ATOM 691 N N . ARG A 1 86 ? -13.392 -1.260 24.175 1.00 98.56 86 ARG A N 1
ATOM 692 C CA . ARG A 1 86 ? -13.122 -0.646 25.479 1.00 98.56 86 ARG A CA 1
ATOM 693 C C . ARG A 1 86 ? -13.984 0.587 25.741 1.00 98.56 86 ARG A C 1
ATOM 695 O O . ARG A 1 86 ? -14.435 0.805 26.866 1.00 98.56 86 ARG A O 1
ATOM 702 N N . ARG A 1 87 ? -14.246 1.394 24.710 1.00 98.62 87 ARG A N 1
ATOM 703 C CA . ARG A 1 87 ? -15.154 2.544 24.803 1.00 98.62 87 ARG A CA 1
ATOM 704 C C . ARG A 1 87 ? -16.578 2.105 25.145 1.00 98.62 87 ARG A C 1
ATOM 706 O O . ARG A 1 87 ? -17.209 2.735 25.992 1.00 98.62 87 ARG A O 1
ATOM 713 N N . GLU A 1 88 ? -17.081 1.040 24.526 1.00 98.62 88 GLU A N 1
ATOM 714 C CA . GLU A 1 88 ? -18.426 0.525 24.809 1.00 98.62 88 GLU A CA 1
ATOM 715 C C . GLU A 1 88 ? -18.536 -0.105 26.203 1.00 98.62 88 GLU A C 1
ATOM 717 O O . GLU A 1 88 ? -19.572 0.006 26.861 1.00 98.62 88 GLU A O 1
ATOM 722 N N . GLU A 1 89 ? -17.479 -0.746 26.701 1.00 98.62 89 GLU A N 1
ATOM 723 C CA . GLU A 1 89 ? -17.408 -1.181 28.103 1.00 98.62 89 GLU A CA 1
ATOM 724 C C . GLU A 1 89 ? -17.506 -0.000 29.070 1.00 98.62 89 GLU A C 1
ATOM 726 O O . GLU A 1 89 ? -18.355 -0.006 29.963 1.00 98.62 89 GLU A O 1
ATOM 731 N N . LEU A 1 90 ? -16.687 1.037 28.866 1.00 98.62 90 LEU A N 1
ATOM 732 C CA . LEU A 1 90 ? -16.701 2.231 29.713 1.00 98.62 90 LEU A CA 1
ATOM 733 C C . LEU A 1 90 ? -18.054 2.939 29.668 1.00 98.62 90 LEU A C 1
ATOM 735 O O . LEU A 1 90 ? -18.557 3.365 30.706 1.00 98.62 90 LEU A O 1
ATOM 739 N N . ARG A 1 91 ? -18.686 3.013 28.492 1.00 98.50 91 ARG A N 1
ATOM 740 C CA . ARG A 1 91 ? -20.026 3.587 28.344 1.00 98.50 91 ARG A CA 1
ATOM 741 C C . ARG A 1 91 ? -21.067 2.811 29.154 1.00 98.50 91 ARG A C 1
ATOM 743 O O . ARG A 1 91 ? -21.885 3.420 29.841 1.00 98.50 91 ARG A O 1
ATOM 750 N N . ARG A 1 92 ? -21.034 1.475 29.103 1.00 98.50 92 ARG A N 1
ATOM 751 C CA . ARG A 1 92 ? -21.938 0.616 29.888 1.00 98.50 92 ARG A CA 1
ATOM 752 C C . ARG A 1 92 ? -21.704 0.770 31.390 1.00 98.50 92 ARG A C 1
ATOM 754 O O . ARG A 1 92 ? -22.674 0.910 32.133 1.00 98.50 92 ARG A O 1
ATOM 761 N N . ALA A 1 93 ? -20.442 0.786 31.819 1.00 98.38 93 ALA A N 1
ATOM 762 C CA . ALA A 1 93 ? -20.068 0.996 33.214 1.00 98.38 93 ALA A CA 1
ATOM 763 C C . ALA A 1 93 ? -20.525 2.374 33.724 1.00 98.38 93 ALA A C 1
ATOM 765 O O . ALA A 1 93 ? -21.125 2.459 34.793 1.00 98.38 93 ALA A O 1
ATOM 766 N N . GLY A 1 94 ? -20.330 3.431 32.928 1.00 98.31 94 GLY A N 1
ATOM 767 C CA . GLY A 1 94 ? -20.806 4.781 33.238 1.00 98.31 94 GLY A CA 1
ATOM 768 C C . GLY A 1 94 ? -22.324 4.839 33.412 1.00 98.31 94 GLY A C 1
ATOM 769 O O . GLY A 1 94 ? -22.807 5.320 34.431 1.00 98.31 94 GLY A O 1
ATOM 770 N N . ALA A 1 95 ? -23.082 4.244 32.486 1.00 98.12 95 ALA A N 1
ATOM 771 C CA . ALA A 1 95 ? -24.541 4.198 32.592 1.00 98.12 95 ALA A CA 1
ATOM 772 C C . ALA A 1 95 ? -25.022 3.404 33.823 1.00 98.12 95 ALA A C 1
ATOM 774 O O . ALA A 1 95 ? -26.038 3.742 34.427 1.00 98.12 95 ALA A O 1
ATOM 775 N N . ALA A 1 96 ? -24.322 2.328 34.196 1.00 98.12 96 ALA A N 1
ATOM 776 C CA . ALA A 1 96 ? -24.631 1.572 35.409 1.00 98.12 96 ALA A CA 1
ATOM 777 C C . ALA A 1 96 ? -24.369 2.395 36.677 1.00 98.12 96 ALA A C 1
ATOM 779 O O . ALA A 1 96 ? -25.196 2.391 37.588 1.00 98.12 96 ALA A O 1
ATOM 780 N N . LEU A 1 97 ? -23.263 3.140 36.704 1.00 98.06 97 LEU A N 1
ATOM 781 C CA . LEU A 1 97 ? -22.930 4.034 37.805 1.00 98.06 97 LEU A CA 1
ATOM 782 C C . LEU A 1 97 ? -23.972 5.152 37.961 1.00 98.06 97 LEU A C 1
ATOM 784 O O . LEU A 1 97 ? -24.435 5.398 39.070 1.00 98.06 97 LEU A O 1
ATOM 788 N N . GLU A 1 98 ? -24.390 5.788 36.865 1.00 97.88 98 GLU A N 1
ATOM 789 C CA . GLU A 1 98 ? -25.427 6.831 36.880 1.00 97.88 98 GLU A CA 1
ATOM 790 C C . GLU A 1 98 ? -26.764 6.324 37.434 1.00 97.88 98 GLU A C 1
ATOM 792 O O . GLU A 1 98 ? -27.405 7.017 38.233 1.00 97.88 98 GLU A O 1
ATOM 797 N N . ARG A 1 99 ? -27.163 5.096 37.069 1.00 97.44 99 ARG A N 1
ATOM 798 C CA . ARG A 1 99 ? -28.349 4.444 37.646 1.00 97.44 99 ARG A CA 1
ATOM 799 C C . ARG A 1 99 ? -28.186 4.233 39.147 1.00 97.44 99 ARG A C 1
ATOM 801 O O . ARG A 1 99 ? -29.049 4.665 39.904 1.00 97.44 99 ARG A O 1
ATOM 808 N N . GLY A 1 100 ? -27.055 3.675 39.581 1.00 97.38 100 GLY A N 1
ATOM 809 C CA . GLY A 1 100 ? -26.768 3.471 41.004 1.00 97.38 100 GLY A CA 1
ATOM 810 C C . GLY A 1 100 ? -26.780 4.775 41.809 1.00 97.38 100 GLY A C 1
ATOM 811 O O . GLY A 1 100 ? -27.370 4.836 42.885 1.00 97.38 100 GLY A O 1
ATOM 812 N N . ILE A 1 101 ? -26.206 5.855 41.270 1.00 96.88 101 ILE A N 1
ATOM 813 C CA . ILE A 1 101 ? -26.249 7.185 41.897 1.00 96.88 101 ILE A CA 1
ATOM 814 C C . ILE A 1 101 ? -27.690 7.694 42.002 1.00 96.88 101 ILE A C 1
ATOM 816 O O . ILE A 1 101 ? -28.074 8.233 43.040 1.00 96.88 101 ILE A O 1
ATOM 820 N N . SER A 1 102 ? -28.489 7.531 40.949 1.00 96.12 102 SER A N 1
ATOM 821 C CA . SER A 1 102 ? -29.892 7.960 40.934 1.00 96.12 102 SER A CA 1
ATOM 822 C C . SER A 1 102 ? -30.729 7.208 41.971 1.00 96.12 102 SER A C 1
ATOM 824 O O . SER A 1 102 ? -31.479 7.833 42.717 1.00 96.12 102 SER A O 1
ATOM 826 N N . GLU A 1 103 ? -30.542 5.893 42.087 1.00 95.94 103 GLU A N 1
ATOM 827 C CA . GLU A 1 103 ? -31.202 5.064 43.101 1.00 95.94 103 GLU A CA 1
ATOM 828 C C . GLU A 1 103 ? -30.803 5.459 44.529 1.00 95.94 103 GLU A C 1
ATOM 830 O O . GLU A 1 103 ? -31.660 5.547 45.405 1.00 95.94 103 GLU A O 1
ATOM 835 N N . MET A 1 104 ? -29.516 5.726 44.784 1.00 94.94 104 MET A N 1
ATOM 836 C CA . MET A 1 104 ? -29.067 6.196 46.101 1.00 94.94 104 MET A CA 1
ATOM 837 C C . MET A 1 104 ? -29.671 7.555 46.451 1.00 94.94 104 MET A C 1
ATOM 839 O O . MET A 1 104 ? -30.104 7.748 47.582 1.00 94.94 104 MET A O 1
ATOM 843 N N . LYS A 1 105 ? -29.743 8.481 45.485 1.00 94.69 105 LYS A N 1
ATOM 844 C CA . LYS A 1 105 ? -30.401 9.779 45.685 1.00 94.69 105 LYS A CA 1
ATO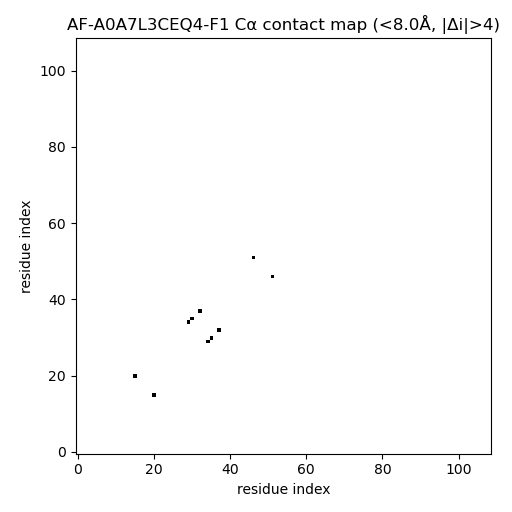M 845 C C . LYS A 1 105 ? -31.880 9.604 46.035 1.00 94.69 105 LYS A C 1
ATOM 847 O O . LYS A 1 105 ? -32.338 10.248 46.962 1.00 94.69 105 LYS A O 1
ATOM 852 N N . GLN A 1 106 ? -32.602 8.709 45.363 1.00 92.38 106 GLN A N 1
ATOM 853 C CA . GLN A 1 106 ? -34.013 8.432 45.673 1.00 92.38 106 GLN A CA 1
ATOM 854 C C . GLN A 1 106 ? -34.242 7.768 47.035 1.00 92.38 106 GLN A C 1
ATOM 856 O O . GLN A 1 106 ? -35.340 7.857 47.559 1.00 92.38 106 GLN A O 1
ATOM 861 N N . LYS A 1 107 ? -33.250 7.056 47.580 1.00 89.44 107 LYS A N 1
ATOM 862 C CA . LYS A 1 107 ? -33.344 6.415 48.904 1.00 89.44 107 LYS A CA 1
ATOM 863 C C . LYS A 1 107 ? -32.898 7.328 50.049 1.00 89.44 107 LYS A C 1
ATOM 865 O O . LYS A 1 107 ? -33.200 7.037 51.200 1.00 89.44 107 LYS A O 1
ATOM 870 N N . ALA A 1 108 ? -32.114 8.361 49.745 1.00 79.00 108 ALA A N 1
ATOM 871 C CA . ALA A 1 108 ? -31.575 9.310 50.719 1.00 79.00 108 ALA A CA 1
ATOM 872 C C . ALA A 1 108 ? -32.457 10.560 50.912 1.00 79.00 108 ALA A C 1
ATOM 874 O O . ALA A 1 108 ? -32.198 11.337 51.831 1.00 79.00 108 ALA A O 1
ATOM 875 N N . PHE A 1 109 ? -33.471 10.741 50.064 1.00 56.38 109 PHE A N 1
ATOM 876 C CA . PHE A 1 109 ? -34.521 11.759 50.149 1.00 56.38 109 PHE A CA 1
ATOM 877 C C . PHE A 1 109 ? -35.894 11.083 50.162 1.00 56.38 109 PHE A C 1
ATOM 879 O O . PHE A 1 109 ? -36.860 11.753 50.586 1.00 56.38 109 PHE A O 1
#

Radius of gyration: 43.61 Å; Cα contacts (8 Å, |Δi|>4): 5; chains: 1; bounding box: 61×27×118 Å

Sequence (109 aa):
MSSKAKRVLPTRPEPPSLEQILADVRGTHPADPVFLLPAEPRRDHGPSPGEQEAAAEERERLYRQSRSYVEMNQRLQESRERLRERREELRRAGAALERGISEMKQKAF

Solvent-accessible surface area (backbone atoms only — not comparable to full-atom values): 6728 Å² total; per-residue (Å²): 142,80,83,80,76,80,82,74,73,79,77,80,76,80,79,81,54,73,68,57,54,52,50,52,61,71,70,49,62,87,87,32,67,92,70,46,70,71,74,70,76,72,83,78,67,72,76,50,74,70,55,49,47,51,52,49,51,49,51,53,51,51,49,52,51,52,51,52,52,52,54,52,50,51,54,51,50,54,50,51,51,55,52,49,53,53,51,53,50,51,51,53,52,48,56,51,50,53,50,53,53,51,54,51,52,63,73,76,106

=== Feature glossary ===
Key to the feature types in this record:

Secondary structure (8-state, DSSP). Secondary structure is the local, repeating backbone conformation. DSSP classifies it into eight states by reading the hydrogen-bond network: three helix types (H, G, I), two β types (E, B), two non-regular types (T, S), and unstructured coil (-).

Backbone torsions (φ/ψ). Backbone dihedral angles. Every residue except chain termini has a φ (preceding-C → N → Cα → C) and a ψ (N → Cα → C → next-N). They are reported in degrees following the IUPAC sign convention. Secondary structure is essentially a statement about which (φ, ψ) basin each residue occupies.

Predicted aligned error. Predicted Aligned Error (PAE) is an AlphaFold confidence matrix: entry (i, j) is the expected error in the position of residue j, in ångströms, when the prediction is superimposed on the true structure at residue i. Low PAE within a block of residues means that block is internally rigid and well-predicted; high PAE between two blocks means their relative placement is uncertain even if each block individually is confident.

B-factor. B-factor (Debye–Waller factor) reflects atomic displacement in the crystal lattice. It is an experimental observable (units Å²), not a prediction; low values mean the atom is pinned down, high values mean it moves or is heterogeneous across the crystal.

Secondary structure (3-state, P-SEA). Three-state secondary structure (P-SEA) collapses the eight DSSP classes into helix (a), strand (b), and coil (c). P-SEA assigns these from Cα geometry alone — distances and angles — without requiring backbone oxygens, so it works on any Cα trace.

Sequence. Primary structure: the covalent order of the twenty standard amino acids along the backbone. Two proteins with the same sequence will (almost always) fold to the same structure; two with 30% identity often share a fold but not the details.

pLDDT. pLDDT is the predicted lDDT-Cα score: AlphaFold's confidence that the local environment of each residue (all inter-atomic distances within 15 Å) is correctly placed. It is a per-residue number between 0 and 100, with higher meaning more reliable.

InterPro / GO / CATH / organism. Functional annotations link the protein to curated databases. InterPro entries identify conserved domains and families by matching the sequence against member-database signatures (Pfam, PROSITE, CDD, …). Gene Ontology (GO) terms describe molecular function, biological process, and cellular component in a controlled vocabulary. CATH places the structure in a hierarchical fold classification (Class/Architecture/Topology/Homologous-superfamily). The organism is the source species.

Contact-map, Ramachandran, and PAE plots. Th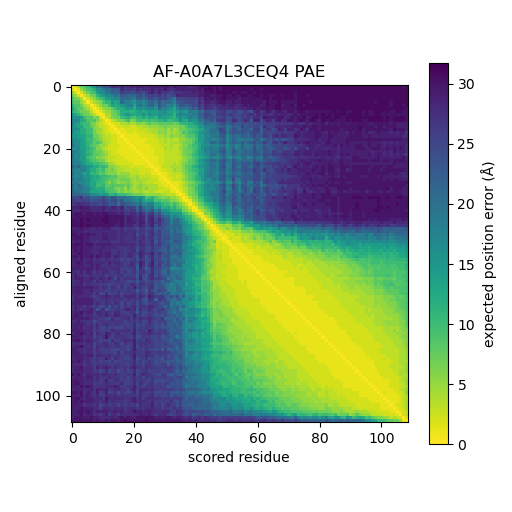ree diagnostic plots accompany the record. The Cα contact map visualizes the tertiary structure as a 2D adjacency matrix (8 Å cutoff, sequence-local contacts suppressed). The Ramachandran plot shows the distribution of backbone (φ, ψ) torsions, with points in the α and β basins reflecting secondary structure content. The PAE plot shows AlphaFold's inter-residue confidence as a color matrix.

mmCIF coordinates. The mmCIF table is the protein's shape written out atom by atom. For each backbone N, Cα, C, and carbonyl O, it records an (x, y, z) coordinate triple in Å plus the residue type, chain letter, and residue number.

Radius of gyration, Cα contacts, bounding box. Three whole-structure scalars: the radius of gyration (RMS distance of Cα from centroid, in Å), the count of Cα–Cα contacts (pairs closer than 8 Å and separated by more than four residues in sequence — i.e. tertiary, not local, contacts), and the bounding-box dimensions. Together they distinguish compact globular folds from extended fibres or disordered chains.

Foldseek 3Di. The Foldseek 3Di string encodes local tertiary geometry as a 20-letter alphabet — one character per residue — derived from the relative positions of nearby Cα atoms. Unlike the amino-acid sequence, 3Di is a direct function of the 3D structure, so two proteins with the same fold have similar 3Di strings even at low sequence identity.

Rendered structure images. Six rendered views show the 3D structure from the faces of a cube — i.e. along ±x, ±y, ±z. Rendering representation is drawn randomly per protein from cartoon (secondary-structure ribbons), sticks (backbone bonds), or molecular surface; coloring is either N→C rainbow (blue at the N-terminus through red at the C-terminus) or one color per chain.

Nearest PDB structures. The Foldseek neighbor list gives the closest experimentally determined structures in the PDB, ranked by structural alignment. TM-score near 1 means near-identical fold; near 0.3 means only rough topology match. This is how one finds what a novel AlphaFold prediction most resembles in the solved-structure universe.

Solvent-accessible surface area. SASA measures how much of the protein is reachable by solvent. It is computed by rolling a water-sized probe over the atomic surface and summing the exposed area (Å²). Per-residue SASA distinguishes core (buried, low SASA) from surface (exposed, high SASA) residues; total SASA is a whole-molecule size measure.